Protein AF-A0A7S7NX71-F1 (afdb_monomer_lite)

Sequence (122 aa):
MTLFRWLGAGHVILAAFCFAVFRLSQQGAGIRAAELRPFRVLGAFLLILGIGLLLKQRWAGGVFCVYGFVFSVWLIGGSLMAVPFPWVLVNLLYGGVVFWASAAVVRALLRSLRARAGVGLH

Secondary structure (DSSP, 8-state):
--HHHHHHHHHHHHHHHHHHHHHHHHHSTT--HHHHHHHHHHHHHHHHHHHHHHTT-HHHHHHHHHHHHHHHHHHHHHHHHH--TTHHHHHHHHHHHHHHHHHHHHHHHHHHHHHHHGGG--

Foldseek 3Di:
DCLLLVQLVVLLVVLVVLVVVLVVVVVDPDDDNVNSVVSNVSSVVSNVLSVCSNVVPLVSLVVLLVVLLVQLCCLQVVLVVPNDPPVSVVSNVSSVVSNVSNVVSVVVSVVVVVVVVVVPPD

pLDDT: mean 85.59, std 9.17, range [47.22, 95.31]

Organism: Paludibaculum fermentans (NCBI:txid1473598)

Radius of gyration: 17.78 Å; chains: 1; bounding box: 43×35×58 Å

Structure (mmCIF, N/CA/C/O backbone):
data_AF-A0A7S7NX71-F1
#
_entry.id   AF-A0A7S7NX71-F1
#
loop_
_atom_site.group_PDB
_atom_site.id
_atom_site.type_symbol
_atom_site.label_atom_id
_atom_site.label_alt_id
_atom_site.label_comp_id
_atom_site.label_asym_id
_atom_site.label_entity_id
_atom_site.label_seq_id
_atom_site.pdbx_PDB_ins_code
_atom_site.Cartn_x
_atom_site.Cartn_y
_atom_site.Cartn_z
_atom_site.occupancy
_atom_site.B_iso_or_equiv
_atom_site.auth_seq_id
_atom_site.auth_comp_id
_atom_site.auth_asym_id
_atom_site.auth_atom_id
_atom_site.pdbx_PDB_model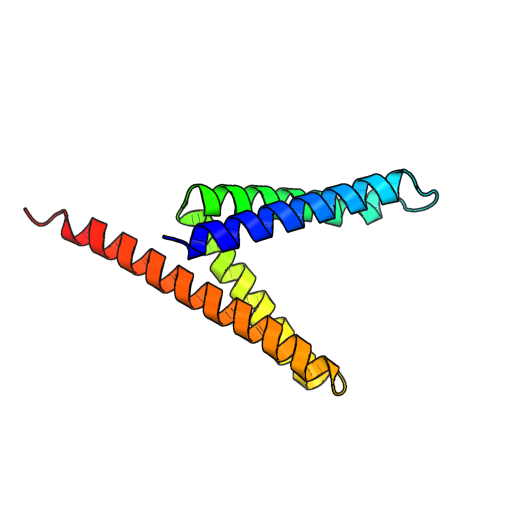_num
ATOM 1 N N . MET A 1 1 ? -0.912 5.669 18.305 1.00 57.09 1 MET A N 1
ATOM 2 C CA . MET A 1 1 ? -1.420 6.727 17.391 1.00 57.09 1 MET A CA 1
ATOM 3 C C . MET A 1 1 ? -0.574 6.908 16.123 1.00 57.09 1 MET A C 1
ATOM 5 O O . MET A 1 1 ? -1.025 7.584 15.207 1.00 57.09 1 MET A O 1
ATOM 9 N N . THR A 1 2 ? 0.611 6.299 16.034 1.00 80.81 2 THR A N 1
ATOM 10 C CA . THR A 1 2 ? 1.594 6.500 14.956 1.00 80.81 2 THR A CA 1
ATOM 11 C C . THR A 1 2 ? 1.312 5.691 13.681 1.00 80.81 2 THR A C 1
ATOM 13 O O . THR A 1 2 ? 1.519 6.209 12.592 1.00 80.81 2 THR A O 1
ATOM 16 N N . LEU A 1 3 ? 0.762 4.473 13.783 1.00 81.62 3 LEU A N 1
ATOM 17 C CA . LEU A 1 3 ? 0.608 3.552 12.641 1.00 81.62 3 LEU A CA 1
ATOM 18 C C . LEU A 1 3 ? -0.220 4.114 11.468 1.00 81.62 3 LEU A C 1
ATOM 20 O O . LEU A 1 3 ? 0.268 4.149 10.347 1.00 81.62 3 LEU A O 1
ATOM 24 N N . PHE A 1 4 ? -1.444 4.600 11.713 1.00 84.19 4 PHE A N 1
ATOM 25 C CA . PHE A 1 4 ? -2.294 5.181 10.657 1.00 84.19 4 PHE A CA 1
ATOM 26 C C . PHE A 1 4 ? -1.660 6.407 9.993 1.00 84.19 4 PHE A C 1
ATOM 28 O O . PHE A 1 4 ? -1.868 6.630 8.806 1.00 84.19 4 PHE A O 1
ATOM 35 N N . ARG A 1 5 ? -0.865 7.182 10.746 1.00 87.56 5 ARG A N 1
ATOM 36 C CA . ARG A 1 5 ? -0.159 8.351 10.211 1.00 87.56 5 ARG A CA 1
ATOM 37 C C . ARG A 1 5 ? 0.950 7.921 9.258 1.00 87.56 5 ARG A C 1
ATOM 39 O O . ARG A 1 5 ? 1.004 8.441 8.154 1.00 87.56 5 ARG A O 1
ATOM 46 N N . TRP A 1 6 ? 1.770 6.946 9.653 1.00 88.31 6 TRP A N 1
ATOM 47 C CA . TRP A 1 6 ? 2.834 6.406 8.801 1.00 88.31 6 TRP A CA 1
ATOM 48 C C . TRP A 1 6 ? 2.286 5.722 7.550 1.00 88.31 6 TRP A C 1
ATOM 50 O O . TRP A 1 6 ? 2.750 6.004 6.450 1.00 88.31 6 TRP A O 1
ATOM 60 N N . LEU A 1 7 ? 1.255 4.884 7.702 1.00 88.62 7 LEU A N 1
ATOM 61 C CA . LEU A 1 7 ? 0.606 4.226 6.568 1.00 88.62 7 LEU A CA 1
ATOM 62 C C . LEU A 1 7 ? -0.038 5.252 5.633 1.00 88.62 7 LEU A C 1
ATOM 64 O O . LEU A 1 7 ? 0.214 5.219 4.433 1.00 88.62 7 LEU A O 1
ATOM 68 N N . GLY A 1 8 ? -0.816 6.192 6.172 1.00 89.31 8 GLY A N 1
ATOM 69 C CA . GLY A 1 8 ? -1.460 7.238 5.382 1.00 89.31 8 GLY A CA 1
ATOM 70 C C . GLY A 1 8 ? -0.454 8.118 4.637 1.00 89.31 8 GLY A C 1
ATOM 71 O O . GLY A 1 8 ? -0.582 8.293 3.429 1.00 89.31 8 GLY A O 1
ATOM 72 N N . ALA A 1 9 ? 0.592 8.593 5.320 1.00 91.94 9 ALA A N 1
ATOM 73 C CA . ALA A 1 9 ? 1.661 9.379 4.703 1.00 91.94 9 ALA A CA 1
ATOM 74 C C . ALA A 1 9 ? 2.388 8.596 3.599 1.00 91.94 9 ALA A C 1
ATOM 76 O O . ALA A 1 9 ? 2.607 9.138 2.519 1.00 91.94 9 ALA A O 1
ATOM 77 N N . GLY A 1 10 ? 2.688 7.313 3.825 1.00 90.56 10 GLY A N 1
ATOM 78 C CA . GLY A 1 10 ? 3.302 6.452 2.811 1.00 90.56 10 GLY A CA 1
ATOM 79 C C . GLY A 1 10 ? 2.462 6.339 1.535 1.00 90.56 10 GLY A C 1
ATOM 80 O O . GLY A 1 10 ? 3.000 6.458 0.438 1.00 90.56 10 GLY A O 1
ATOM 81 N N . HIS A 1 11 ? 1.137 6.197 1.660 1.00 92.69 11 HIS A N 1
ATOM 82 C CA . HIS A 1 11 ? 0.239 6.139 0.497 1.00 92.69 11 HIS A CA 1
ATOM 83 C C . HIS A 1 11 ? 0.132 7.484 -0.225 1.00 92.69 11 HIS A C 1
ATOM 85 O O . HIS A 1 11 ? 0.069 7.503 -1.450 1.00 92.69 11 HIS A O 1
ATOM 91 N N . VAL A 1 12 ? 0.156 8.604 0.505 1.00 93.94 12 VAL A N 1
ATOM 92 C CA . VAL A 1 12 ? 0.173 9.946 -0.102 1.00 93.94 12 VAL A CA 1
ATOM 93 C C . VAL A 1 12 ? 1.472 10.180 -0.878 1.00 93.94 12 VAL A C 1
ATOM 95 O O . VAL A 1 12 ? 1.427 10.675 -2.003 1.00 93.94 12 VAL A O 1
ATOM 98 N N . ILE A 1 13 ? 2.620 9.782 -0.324 1.00 94.81 13 ILE A N 1
ATOM 99 C CA . ILE A 1 13 ? 3.919 9.879 -1.008 1.00 94.81 13 ILE A CA 1
ATOM 100 C C . ILE A 1 13 ? 3.924 9.004 -2.267 1.00 94.81 13 ILE A C 1
ATOM 102 O O . ILE A 1 13 ? 4.311 9.468 -3.339 1.00 94.81 13 ILE A O 1
ATOM 106 N N . LEU A 1 14 ? 3.440 7.763 -2.166 1.00 92.31 14 LEU A N 1
ATOM 107 C CA . LEU A 1 14 ? 3.357 6.859 -3.311 1.00 92.31 14 LEU A CA 1
ATOM 108 C C . LEU A 1 14 ? 2.403 7.392 -4.391 1.00 92.31 14 LEU A C 1
ATOM 110 O O . LEU A 1 14 ? 2.721 7.333 -5.576 1.00 92.31 14 LEU A O 1
ATOM 114 N N . ALA A 1 15 ? 1.271 7.978 -3.995 1.00 93.12 15 A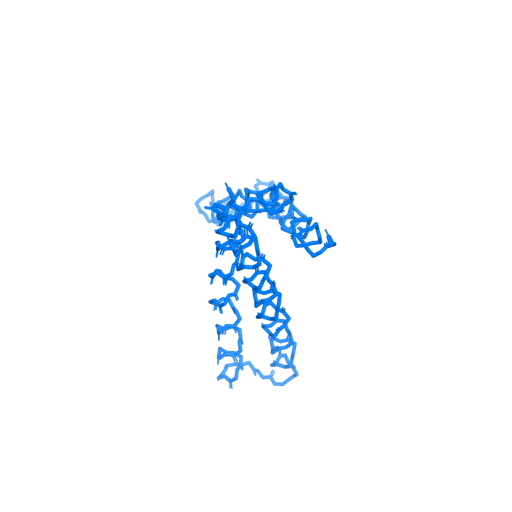LA A N 1
ATOM 115 C CA . ALA A 1 15 ? 0.358 8.641 -4.918 1.00 93.12 15 ALA A CA 1
ATOM 116 C C . ALA A 1 15 ? 1.033 9.806 -5.653 1.00 93.12 15 ALA A C 1
ATOM 118 O O . ALA A 1 15 ? 0.911 9.914 -6.875 1.00 93.12 15 ALA A O 1
ATOM 119 N N . ALA A 1 16 ? 1.777 10.650 -4.931 1.00 93.44 16 ALA A N 1
ATOM 120 C CA . ALA A 1 16 ? 2.533 11.751 -5.521 1.00 93.44 16 ALA A CA 1
ATOM 121 C C . ALA A 1 16 ? 3.567 11.240 -6.535 1.00 93.44 16 ALA A C 1
ATOM 123 O O . ALA A 1 16 ? 3.679 11.800 -7.625 1.00 93.44 16 ALA A O 1
ATOM 124 N N . PHE A 1 17 ? 4.249 10.135 -6.224 1.00 92.88 17 PHE A N 1
ATOM 125 C CA . PHE A 1 17 ? 5.157 9.475 -7.159 1.00 92.88 17 PHE A CA 1
ATOM 126 C C . PHE A 1 17 ? 4.428 8.980 -8.419 1.00 92.88 17 PHE A C 1
ATOM 128 O O . PHE A 1 17 ? 4.873 9.271 -9.527 1.00 92.88 17 PHE A O 1
ATOM 135 N N . CYS A 1 18 ? 3.272 8.319 -8.288 1.00 91.62 18 CYS A N 1
ATOM 136 C CA . CYS A 1 18 ? 2.470 7.897 -9.443 1.00 91.62 18 CYS A CA 1
ATOM 137 C C . CYS A 1 18 ? 2.054 9.081 -10.332 1.00 91.62 18 CYS A C 1
ATOM 139 O O . CYS A 1 18 ? 2.121 8.979 -11.558 1.00 91.62 18 CYS A O 1
ATOM 141 N N . PHE A 1 19 ? 1.654 10.210 -9.738 1.00 91.31 19 PHE A N 1
ATOM 142 C CA . PHE A 1 19 ? 1.317 11.420 -10.493 1.00 91.31 19 PHE A CA 1
ATOM 143 C C . PHE A 1 19 ? 2.538 12.068 -11.152 1.00 91.31 19 PHE A C 1
ATOM 145 O O . PHE A 1 19 ? 2.426 12.555 -12.278 1.00 91.31 19 PHE A O 1
ATOM 152 N N . ALA A 1 20 ? 3.695 12.051 -10.488 1.00 90.00 20 ALA A N 1
ATOM 153 C CA . ALA A 1 20 ? 4.946 12.536 -11.057 1.00 90.00 20 ALA A CA 1
ATOM 154 C C . ALA A 1 20 ? 5.357 11.694 -12.272 1.00 90.00 20 ALA A C 1
ATOM 156 O O . ALA A 1 20 ? 5.595 12.256 -13.338 1.00 90.00 20 ALA A O 1
ATOM 157 N N . VAL A 1 21 ? 5.342 10.361 -12.149 1.00 88.12 21 VAL A N 1
ATOM 158 C CA . VAL A 1 21 ? 5.606 9.434 -13.263 1.00 88.12 21 VAL A CA 1
ATOM 159 C C . VAL A 1 21 ? 4.622 9.675 -14.401 1.00 88.12 21 VAL A C 1
ATOM 161 O O . VAL A 1 21 ? 5.048 9.896 -15.527 1.00 88.12 21 VAL A O 1
ATOM 164 N N . PHE A 1 22 ? 3.318 9.739 -14.111 1.00 87.94 22 PHE A N 1
ATOM 165 C CA . PHE A 1 22 ? 2.298 10.043 -15.115 1.00 87.94 22 PHE A CA 1
ATOM 166 C C . PHE A 1 22 ? 2.608 11.340 -15.878 1.00 87.94 22 PHE A C 1
ATOM 168 O O . PHE A 1 22 ? 2.518 11.370 -17.105 1.00 87.94 22 PHE A O 1
ATOM 175 N N . ARG A 1 23 ? 2.992 12.407 -15.168 1.00 87.44 23 ARG A N 1
ATOM 176 C CA . ARG A 1 23 ? 3.271 13.712 -15.775 1.00 87.44 23 ARG A CA 1
ATOM 177 C C . ARG A 1 23 ? 4.560 13.717 -16.594 1.00 87.44 23 ARG A C 1
ATOM 179 O O . ARG A 1 23 ? 4.550 14.250 -17.699 1.00 87.44 23 ARG A O 1
ATOM 186 N N . LEU A 1 24 ? 5.626 13.098 -16.095 1.00 87.88 24 LEU A N 1
ATOM 187 C CA . LEU A 1 24 ? 6.888 12.950 -16.826 1.00 87.88 24 LEU A CA 1
ATOM 188 C C . LEU A 1 24 ? 6.701 12.098 -18.089 1.00 87.88 24 LEU A C 1
ATOM 190 O O . LEU A 1 24 ? 7.188 12.463 -19.156 1.00 87.88 24 LEU A O 1
ATOM 194 N N . SER A 1 25 ? 5.920 11.019 -18.009 1.00 85.62 25 SER A N 1
ATOM 195 C CA . SER A 1 25 ? 5.602 10.169 -19.160 1.00 85.62 25 SER A CA 1
ATOM 196 C C . SER A 1 25 ? 4.716 10.850 -20.204 1.00 85.62 25 SER A C 1
ATOM 198 O O . SER A 1 25 ? 4.734 10.437 -21.355 1.00 85.62 25 SER A O 1
ATOM 200 N N . GLN A 1 26 ? 3.955 11.890 -19.845 1.00 81.50 26 GLN A N 1
ATOM 201 C CA . GLN A 1 26 ? 3.264 12.722 -20.839 1.00 81.50 26 GLN A CA 1
ATOM 202 C C . GLN A 1 26 ? 4.199 13.711 -21.547 1.00 81.50 26 GLN A C 1
ATOM 204 O O . GLN A 1 26 ? 3.889 14.145 -22.653 1.00 81.50 26 GLN A O 1
ATOM 209 N N . GLN A 1 27 ? 5.314 14.085 -20.913 1.00 81.88 27 GLN A N 1
ATOM 210 C CA . GLN A 1 27 ? 6.303 15.010 -21.473 1.00 81.88 27 GLN A CA 1
ATOM 211 C C . GLN A 1 27 ? 7.332 14.291 -22.360 1.00 81.88 27 GLN A C 1
ATOM 213 O O . GLN A 1 27 ? 7.810 14.873 -23.331 1.00 81.88 27 GLN A O 1
ATOM 218 N N . GLY A 1 28 ? 7.655 13.029 -22.056 1.00 73.62 28 GLY A N 1
ATOM 219 C CA . GLY A 1 28 ? 8.487 12.165 -22.897 1.00 73.62 28 GLY A CA 1
ATOM 220 C C . GLY A 1 28 ? 7.672 11.537 -24.030 1.00 73.62 28 GLY A C 1
ATOM 221 O O . GLY A 1 28 ? 6.758 10.756 -23.787 1.00 73.62 28 GLY A O 1
ATOM 222 N N . ALA A 1 29 ? 7.981 11.895 -25.272 1.00 57.25 29 ALA A N 1
ATOM 223 C CA . ALA A 1 29 ? 7.252 11.482 -26.468 1.00 57.25 29 ALA A CA 1
ATOM 224 C C . ALA A 1 29 ? 7.061 9.951 -26.606 1.00 57.25 29 ALA A C 1
ATOM 226 O O . ALA A 1 29 ? 7.990 9.178 -26.388 1.00 57.25 29 ALA A O 1
ATOM 227 N N . GLY A 1 30 ? 5.868 9.530 -27.053 1.00 63.34 30 GLY A N 1
ATOM 228 C CA . GLY A 1 30 ? 5.602 8.199 -27.624 1.00 63.34 30 GLY A CA 1
ATOM 229 C C . GLY A 1 30 ? 4.574 7.328 -26.893 1.00 63.34 30 GLY A C 1
ATOM 230 O O . GLY A 1 30 ? 3.949 6.480 -27.527 1.00 63.34 30 GLY A O 1
ATOM 231 N N . ILE A 1 31 ? 4.342 7.544 -25.595 1.00 71.38 31 ILE A N 1
ATOM 232 C CA . ILE A 1 31 ? 3.428 6.692 -24.818 1.00 71.38 31 ILE A CA 1
ATOM 233 C C . ILE A 1 31 ? 1.985 7.166 -25.003 1.00 71.38 31 ILE A C 1
ATOM 235 O O . ILE A 1 31 ? 1.640 8.322 -24.735 1.00 71.38 31 ILE A O 1
ATOM 239 N N . ARG A 1 32 ? 1.108 6.268 -25.464 1.00 75.50 32 ARG A N 1
ATOM 240 C CA . ARG A 1 32 ? -0.305 6.598 -25.686 1.00 75.50 32 ARG A CA 1
ATOM 241 C C . ARG A 1 32 ? -0.962 6.947 -24.355 1.00 75.50 32 ARG A C 1
ATOM 243 O O . ARG A 1 32 ? -0.814 6.236 -23.366 1.00 75.50 32 ARG A O 1
ATOM 250 N N . ALA A 1 33 ? -1.801 7.984 -24.342 1.00 72.00 33 ALA A N 1
ATOM 251 C CA . ALA A 1 33 ? -2.532 8.397 -23.141 1.00 72.00 33 ALA A CA 1
ATOM 252 C C . ALA A 1 33 ? -3.338 7.251 -22.489 1.00 72.00 33 ALA A C 1
ATOM 254 O O . ALA A 1 33 ? -3.565 7.275 -21.281 1.00 72.00 33 ALA A O 1
ATOM 255 N N . ALA A 1 34 ? -3.755 6.248 -23.272 1.00 75.44 34 ALA A N 1
ATOM 256 C CA . ALA A 1 34 ? -4.423 5.041 -22.789 1.00 75.44 34 ALA A CA 1
ATOM 257 C C . ALA A 1 34 ? -3.533 4.174 -21.879 1.00 75.44 34 ALA A C 1
ATOM 259 O O . ALA A 1 34 ? -4.021 3.673 -20.870 1.00 75.44 34 ALA A O 1
ATOM 260 N N . GLU A 1 35 ? -2.240 4.060 -22.181 1.00 78.88 35 GLU A N 1
ATOM 261 C CA . GLU A 1 35 ? -1.264 3.260 -21.422 1.00 78.88 35 GLU A CA 1
ATOM 262 C C . GLU A 1 35 ? -0.897 3.920 -20.085 1.00 78.88 35 GLU A C 1
ATOM 264 O O . GLU A 1 35 ? -0.510 3.247 -19.135 1.00 78.88 35 GLU A O 1
ATOM 269 N N . LEU A 1 36 ? -1.100 5.236 -19.974 1.00 81.12 36 LEU A N 1
ATOM 270 C CA . LEU A 1 36 ? -0.838 6.016 -18.761 1.00 81.12 36 LEU A CA 1
ATOM 271 C C . LEU A 1 36 ? -2.055 6.136 -17.829 1.00 81.12 36 LEU A C 1
ATOM 273 O O . LEU A 1 36 ? -1.912 6.533 -16.669 1.00 81.12 36 LEU A O 1
ATOM 277 N N . ARG A 1 37 ? -3.262 5.777 -18.295 1.00 83.94 37 ARG A N 1
ATOM 278 C CA . ARG A 1 37 ? -4.487 5.792 -17.468 1.00 83.94 37 ARG A CA 1
ATOM 279 C C . ARG A 1 37 ? -4.346 5.011 -16.154 1.00 83.94 37 ARG A C 1
ATOM 281 O O . ARG A 1 37 ? -4.798 5.552 -15.141 1.00 83.94 37 ARG A O 1
ATOM 288 N N . PRO A 1 38 ? -3.721 3.816 -16.117 1.00 86.88 38 PRO A N 1
ATOM 289 C CA . PRO A 1 38 ? -3.558 3.059 -14.881 1.00 86.88 38 PRO A CA 1
ATOM 290 C C . PRO A 1 38 ? -2.808 3.840 -13.800 1.00 86.88 38 PRO A C 1
ATOM 292 O O . PRO A 1 38 ? -3.255 3.851 -12.660 1.00 86.88 38 PRO A O 1
ATOM 295 N N . PHE A 1 39 ? -1.743 4.573 -14.147 1.00 86.06 39 PHE A N 1
ATOM 296 C CA . PHE A 1 39 ? -0.967 5.358 -13.176 1.00 86.06 39 PHE A CA 1
ATOM 297 C C . PHE A 1 39 ? -1.775 6.499 -12.561 1.00 86.06 39 PHE A C 1
ATOM 299 O O . PHE A 1 39 ? -1.681 6.744 -11.359 1.00 86.06 39 PHE A O 1
ATOM 306 N N . ARG A 1 40 ? -2.616 7.169 -13.359 1.00 86.94 40 ARG A N 1
ATOM 307 C CA . ARG A 1 40 ? -3.499 8.234 -12.862 1.00 86.94 40 ARG A CA 1
ATOM 308 C C . ARG A 1 40 ? -4.574 7.686 -11.925 1.00 86.94 40 ARG A C 1
ATOM 310 O O . ARG A 1 40 ? -4.833 8.280 -10.882 1.00 86.94 40 ARG A O 1
ATOM 317 N N . VAL A 1 41 ? -5.201 6.570 -12.298 1.00 91.50 41 VAL A N 1
ATOM 318 C CA . VAL A 1 41 ? -6.251 5.928 -11.490 1.00 91.50 41 VAL A CA 1
ATOM 319 C C . VAL A 1 41 ? -5.663 5.362 -10.199 1.00 91.50 41 VAL A C 1
ATOM 321 O O . VAL A 1 41 ? -6.204 5.609 -9.124 1.00 91.50 41 VAL A O 1
ATOM 324 N N . LEU A 1 42 ? -4.523 4.675 -10.291 1.00 90.19 42 LEU A N 1
ATOM 325 C CA . LEU A 1 42 ? -3.798 4.148 -9.141 1.00 90.19 42 LEU A CA 1
ATOM 326 C C . LEU A 1 42 ? -3.356 5.275 -8.202 1.00 90.19 42 LEU A C 1
ATOM 328 O O . LEU A 1 42 ? -3.605 5.195 -7.003 1.00 90.19 42 LEU A O 1
ATOM 332 N N . GLY A 1 43 ? -2.777 6.355 -8.737 1.00 90.62 43 GLY A N 1
ATOM 333 C CA . GLY A 1 43 ? -2.389 7.529 -7.953 1.00 90.62 43 GLY A CA 1
ATOM 334 C C . GLY A 1 43 ? -3.575 8.167 -7.227 1.00 90.62 43 GLY A C 1
ATOM 335 O O . GLY A 1 43 ? -3.492 8.434 -6.030 1.00 90.62 43 GLY A O 1
ATOM 336 N N . ALA A 1 44 ? -4.712 8.343 -7.908 1.00 92.50 44 ALA A N 1
ATOM 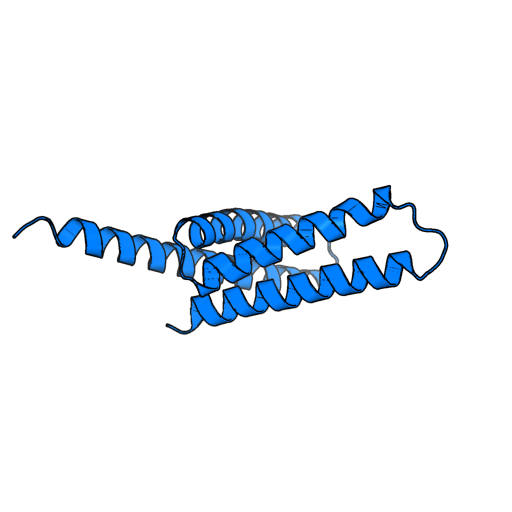337 C CA . ALA A 1 44 ? -5.927 8.877 -7.292 1.00 92.50 44 ALA A CA 1
ATOM 338 C C . ALA A 1 44 ? -6.469 7.960 -6.181 1.00 92.50 44 ALA A C 1
ATOM 340 O O . ALA A 1 44 ? -6.806 8.440 -5.097 1.00 92.50 44 ALA A O 1
ATOM 341 N N . PHE A 1 45 ? -6.504 6.647 -6.418 1.00 93.06 45 PHE A N 1
ATOM 342 C CA . PHE A 1 45 ? -6.922 5.665 -5.418 1.00 93.06 45 PHE A CA 1
ATOM 343 C C . PHE A 1 45 ? -6.020 5.693 -4.178 1.00 93.06 45 PHE A C 1
ATOM 345 O O . PHE A 1 45 ? -6.518 5.788 -3.056 1.00 93.06 45 PHE A O 1
ATOM 352 N N . LEU A 1 46 ? -4.698 5.673 -4.373 1.00 92.94 46 LEU A N 1
ATOM 353 C CA . LEU A 1 46 ? -3.716 5.730 -3.289 1.00 92.94 46 LEU A CA 1
ATOM 354 C C . LEU A 1 46 ? -3.820 7.033 -2.494 1.00 92.94 46 LEU A C 1
ATOM 356 O O . LEU A 1 46 ? -3.711 7.006 -1.269 1.00 92.94 46 LEU A O 1
ATOM 360 N N . LEU A 1 47 ? -4.087 8.158 -3.162 1.00 94.75 47 LEU A N 1
ATOM 361 C CA . LEU A 1 47 ? -4.279 9.446 -2.501 1.00 94.75 47 LEU A CA 1
ATOM 362 C C . LEU A 1 47 ? -5.530 9.434 -1.615 1.00 94.75 47 LEU A C 1
ATOM 364 O O . LEU A 1 47 ? -5.457 9.800 -0.443 1.00 94.75 47 LEU A O 1
ATOM 368 N N . ILE A 1 48 ? -6.663 8.973 -2.154 1.00 95.31 48 ILE A N 1
ATOM 369 C CA . ILE A 1 48 ? -7.935 8.870 -1.424 1.00 95.31 48 ILE A CA 1
ATOM 370 C C . ILE A 1 48 ? -7.790 7.929 -0.223 1.00 95.31 48 ILE A C 1
ATOM 372 O O . ILE A 1 48 ? -8.202 8.269 0.889 1.00 95.31 48 ILE A O 1
ATOM 376 N N . LEU A 1 49 ? -7.160 6.771 -0.426 1.00 93.19 49 LEU A N 1
ATOM 377 C CA . LEU A 1 49 ? -6.892 5.806 0.634 1.00 93.19 49 LEU A CA 1
ATOM 378 C C . LEU A 1 49 ? -5.960 6.395 1.702 1.00 93.19 49 LEU A C 1
ATOM 380 O O . LEU A 1 49 ? -6.252 6.301 2.894 1.00 93.19 49 LEU A O 1
ATOM 384 N N . GLY A 1 50 ? -4.873 7.049 1.286 1.00 91.88 50 GLY A N 1
ATOM 385 C CA . GLY A 1 50 ? -3.898 7.679 2.173 1.00 91.88 50 GLY A CA 1
ATOM 386 C C . GLY A 1 50 ? -4.510 8.781 3.033 1.00 91.88 50 GLY A C 1
ATOM 387 O O . GLY A 1 50 ? -4.353 8.764 4.255 1.00 91.88 50 GLY A O 1
ATOM 388 N N . ILE A 1 51 ? -5.285 9.685 2.429 1.00 94.00 51 ILE A N 1
ATOM 389 C CA . ILE A 1 51 ? -6.026 10.728 3.153 1.00 94.00 51 ILE A CA 1
ATOM 390 C C . ILE A 1 51 ? -7.051 10.092 4.098 1.00 94.00 51 ILE A C 1
ATOM 392 O O . ILE A 1 51 ? -7.125 10.472 5.267 1.00 94.00 51 ILE A O 1
ATOM 396 N N . GLY A 1 52 ? -7.795 9.081 3.643 1.00 91.56 52 GLY A N 1
ATOM 397 C CA . GLY A 1 52 ? -8.739 8.345 4.483 1.00 91.56 52 GLY A CA 1
ATOM 398 C C . GLY A 1 52 ? -8.073 7.730 5.720 1.00 91.56 52 GLY A C 1
ATOM 399 O O . GLY A 1 52 ? -8.606 7.840 6.827 1.00 91.56 52 GLY A O 1
ATOM 400 N N . LEU A 1 53 ? -6.880 7.149 5.565 1.00 90.62 53 LEU A N 1
ATOM 401 C CA . LEU A 1 53 ? -6.080 6.609 6.669 1.00 90.62 53 LEU A CA 1
ATOM 402 C C . LEU A 1 53 ? -5.564 7.710 7.611 1.00 90.62 53 LEU A C 1
ATOM 404 O O . LEU A 1 53 ? -5.633 7.534 8.831 1.00 90.62 53 LEU A O 1
ATOM 408 N N . LEU A 1 54 ? -5.114 8.855 7.083 1.00 92.19 54 LEU A N 1
ATOM 409 C CA . LEU A 1 54 ? -4.699 10.015 7.889 1.00 92.19 54 LEU A CA 1
ATOM 410 C C . LEU A 1 54 ? -5.856 10.568 8.732 1.00 92.19 54 LEU A C 1
ATOM 412 O O . LEU A 1 54 ? -5.674 10.868 9.915 1.00 92.19 54 LEU A O 1
ATOM 416 N N . LEU A 1 55 ? -7.055 10.620 8.150 1.00 92.00 55 LEU A N 1
ATOM 417 C CA . LEU A 1 55 ? -8.299 11.008 8.817 1.00 92.00 55 LEU A CA 1
ATOM 418 C C . LEU A 1 55 ? -8.889 9.893 9.699 1.00 92.00 55 LEU A C 1
ATOM 420 O O . LEU A 1 55 ? -9.934 10.088 10.317 1.00 92.00 55 LEU A O 1
ATOM 424 N N . LYS A 1 56 ? -8.225 8.731 9.791 1.00 87.31 56 LYS A N 1
ATOM 425 C CA . LYS A 1 56 ? -8.641 7.559 10.584 1.00 87.31 56 LYS A CA 1
ATOM 426 C C . LYS A 1 56 ? -10.033 7.036 10.213 1.00 87.31 56 LYS A C 1
ATOM 428 O O . LYS A 1 56 ? -10.762 6.517 11.063 1.00 87.31 56 LYS A O 1
ATOM 433 N N . GLN A 1 57 ? -10.403 7.153 8.944 1.00 89.69 57 GLN A N 1
ATOM 434 C CA . GLN A 1 57 ? -11.668 6.640 8.444 1.00 89.69 57 GLN A CA 1
ATOM 435 C C . GLN A 1 57 ? -11.658 5.108 8.441 1.00 89.69 57 GLN A C 1
ATOM 437 O O . GLN A 1 57 ? -10.731 4.465 7.944 1.00 89.69 57 GLN A O 1
ATOM 442 N N . ARG A 1 58 ? -12.709 4.501 9.002 1.00 85.25 58 ARG A N 1
ATOM 443 C CA . ARG A 1 58 ? -12.797 3.038 9.172 1.00 85.25 58 ARG A CA 1
ATOM 444 C C . ARG A 1 58 ? -12.838 2.292 7.845 1.00 85.25 58 ARG A C 1
ATOM 446 O O . ARG A 1 58 ? -12.202 1.250 7.722 1.00 85.25 58 ARG A O 1
ATOM 453 N N . TRP A 1 59 ? -13.553 2.846 6.865 1.00 90.00 59 TRP A N 1
ATOM 454 C CA . TRP A 1 59 ? -13.639 2.274 5.523 1.00 90.00 59 TRP A CA 1
ATOM 455 C C . TRP A 1 59 ? -12.254 2.213 4.865 1.00 90.00 59 TRP A C 1
ATOM 457 O O . TRP A 1 59 ? -11.910 1.192 4.284 1.00 90.00 59 TRP A O 1
ATOM 467 N N . ALA A 1 60 ? -11.418 3.242 5.050 1.00 88.75 60 ALA A N 1
ATOM 468 C CA . ALA A 1 60 ? -10.062 3.283 4.505 1.00 88.75 60 ALA A CA 1
ATOM 469 C C . ALA A 1 60 ? -9.170 2.209 5.142 1.00 88.75 60 ALA A C 1
ATOM 471 O O . ALA A 1 60 ? -8.412 1.538 4.448 1.00 88.75 60 ALA A O 1
ATOM 472 N N . GLY A 1 61 ? -9.316 1.979 6.451 1.00 87.44 61 GLY A N 1
ATOM 473 C CA . GLY A 1 61 ? -8.661 0.857 7.125 1.00 87.44 61 GLY A CA 1
ATOM 474 C C . GLY A 1 61 ? -9.100 -0.500 6.567 1.00 87.44 61 GLY A C 1
ATOM 475 O O . GLY A 1 61 ? -8.255 -1.352 6.317 1.00 87.44 61 GLY A O 1
ATOM 476 N N . GLY A 1 62 ? -10.401 -0.690 6.327 1.00 87.25 62 GLY A N 1
ATOM 477 C CA . GLY A 1 62 ? -10.934 -1.917 5.726 1.00 87.25 62 GLY A CA 1
ATOM 478 C C . GLY A 1 62 ? -10.393 -2.168 4.317 1.00 87.25 62 GLY A C 1
ATOM 479 O O . GLY A 1 62 ? -9.884 -3.252 4.042 1.00 87.25 62 GLY A O 1
ATOM 480 N N . VAL A 1 63 ? -10.427 -1.147 3.454 1.00 91.81 63 VAL A N 1
ATOM 481 C CA . VAL A 1 63 ? -9.887 -1.215 2.086 1.00 91.81 63 VAL A CA 1
ATOM 482 C C . VAL A 1 63 ? -8.388 -1.514 2.102 1.00 91.81 63 VAL A C 1
ATOM 484 O O . VAL A 1 63 ? -7.941 -2.395 1.369 1.00 91.81 63 VAL A O 1
ATOM 487 N N . PHE A 1 64 ? -7.620 -0.847 2.971 1.00 90.88 64 PHE A N 1
ATOM 488 C CA . PHE A 1 64 ? -6.191 -1.116 3.137 1.00 90.88 64 PHE A CA 1
ATOM 489 C C . PHE A 1 64 ? -5.928 -2.569 3.544 1.00 90.88 64 PHE A C 1
ATOM 491 O O . PHE A 1 64 ? -5.040 -3.196 2.980 1.00 90.88 64 PHE A O 1
ATOM 498 N N . CYS A 1 65 ? -6.708 -3.127 4.474 1.00 89.56 65 CYS A N 1
ATOM 499 C CA . CYS A 1 65 ? -6.545 -4.518 4.897 1.00 89.56 65 CYS A CA 1
ATOM 500 C C . CYS A 1 65 ? -6.826 -5.514 3.769 1.00 89.56 65 CYS A C 1
ATOM 502 O O . CYS A 1 65 ? -6.069 -6.467 3.612 1.00 89.56 65 CYS A O 1
ATOM 504 N N . VAL A 1 66 ? -7.896 -5.311 2.992 1.00 91.25 66 VAL A N 1
ATOM 505 C CA . VAL A 1 66 ? -8.240 -6.204 1.872 1.00 91.25 66 VAL A CA 1
ATOM 506 C C . VAL A 1 66 ? -7.159 -6.141 0.799 1.00 91.25 66 VAL A C 1
ATOM 508 O O . VAL A 1 66 ? -6.610 -7.171 0.414 1.00 91.25 66 VAL A O 1
ATOM 511 N N . TYR A 1 67 ? -6.807 -4.930 0.363 1.00 89.00 67 TYR A N 1
ATOM 512 C CA . TYR A 1 67 ? -5.770 -4.728 -0.644 1.00 89.00 67 TYR A CA 1
ATOM 513 C C . TYR A 1 67 ? -4.408 -5.251 -0.171 1.00 89.00 67 TYR A C 1
ATOM 515 O O . TYR A 1 67 ? -3.749 -5.995 -0.892 1.00 89.00 67 TYR A O 1
ATOM 523 N N . GLY A 1 68 ? -4.013 -4.919 1.059 1.00 87.56 68 GLY A N 1
ATOM 524 C CA . GLY A 1 68 ? -2.756 -5.354 1.658 1.00 87.56 68 GLY A CA 1
ATOM 525 C C . GLY A 1 68 ? -2.669 -6.871 1.789 1.00 87.56 68 GLY A C 1
ATOM 526 O O . GLY A 1 68 ? -1.639 -7.445 1.459 1.00 87.56 68 GLY A O 1
ATOM 527 N N . PHE A 1 69 ? -3.754 -7.540 2.184 1.00 89.31 69 PHE A N 1
ATOM 528 C CA . PHE A 1 69 ? -3.791 -8.999 2.263 1.00 89.31 69 PHE A CA 1
ATOM 529 C C . PHE A 1 69 ? -3.625 -9.654 0.888 1.00 89.31 69 PHE A C 1
ATOM 531 O O . PHE A 1 69 ? -2.772 -10.526 0.732 1.00 89.31 69 PHE A O 1
ATOM 538 N N . VAL A 1 70 ? -4.390 -9.209 -0.116 1.00 90.94 70 VAL A N 1
ATOM 539 C CA . VAL A 1 70 ? -4.285 -9.730 -1.491 1.00 90.94 70 VAL A CA 1
ATOM 540 C C . VAL A 1 70 ? -2.875 -9.514 -2.040 1.00 90.94 70 VAL A C 1
ATOM 542 O O . VAL A 1 70 ? -2.273 -10.444 -2.574 1.00 90.94 70 VAL A O 1
ATOM 545 N N . PHE A 1 71 ? -2.321 -8.316 -1.848 1.00 87.31 71 PHE A N 1
ATOM 546 C CA . PHE A 1 71 ? -0.965 -7.975 -2.267 1.00 87.31 71 PHE A CA 1
ATOM 547 C C . PHE A 1 71 ? 0.090 -8.851 -1.583 1.00 87.31 71 PHE A C 1
ATOM 549 O O . PHE A 1 71 ? 0.974 -9.375 -2.255 1.00 87.31 71 PHE A O 1
ATOM 556 N N . SER A 1 72 ? -0.021 -9.069 -0.270 1.00 88.88 72 SER A N 1
ATOM 557 C CA . SER A 1 72 ? 0.885 -9.935 0.488 1.00 88.88 72 SER A CA 1
ATOM 558 C C . SER A 1 72 ? 0.818 -11.391 0.045 1.00 88.88 72 SER A C 1
ATOM 560 O O . SER A 1 72 ? 1.864 -12.007 -0.140 1.00 88.88 72 SER A O 1
ATOM 562 N N . VAL A 1 73 ? -0.385 -11.945 -0.139 1.00 89.69 73 VAL A N 1
ATOM 563 C CA . VAL A 1 73 ? -0.564 -13.328 -0.610 1.00 89.69 73 VAL A CA 1
ATOM 564 C C . VAL A 1 73 ? 0.020 -13.488 -2.006 1.00 89.69 73 VAL A C 1
ATOM 566 O O . VAL A 1 73 ? 0.734 -14.456 -2.259 1.00 89.69 73 VAL A O 1
ATOM 569 N N . TRP A 1 74 ? -0.228 -12.523 -2.892 1.00 89.38 74 TRP A N 1
ATOM 570 C CA . TRP A 1 74 ? 0.326 -12.538 -4.238 1.00 89.38 74 TRP A CA 1
ATOM 571 C C . TRP A 1 74 ? 1.855 -12.430 -4.233 1.00 89.38 74 TRP A C 1
ATOM 573 O O . TRP A 1 74 ? 2.517 -13.220 -4.899 1.00 89.38 74 TRP A O 1
ATOM 583 N N . LEU A 1 75 ? 2.434 -11.523 -3.439 1.00 86.50 75 LEU A N 1
ATOM 584 C CA . LEU A 1 75 ? 3.887 -11.391 -3.316 1.00 86.50 75 LEU A CA 1
ATOM 585 C C . LEU A 1 75 ? 4.526 -12.649 -2.742 1.00 86.50 75 LEU A C 1
ATOM 587 O O . LEU A 1 75 ? 5.517 -13.116 -3.287 1.00 86.50 75 LEU A O 1
ATOM 591 N N . ILE A 1 76 ? 3.977 -13.206 -1.665 1.00 88.50 76 ILE A N 1
ATOM 592 C CA . ILE A 1 76 ? 4.543 -14.390 -1.013 1.00 88.50 76 ILE A CA 1
ATOM 593 C C . ILE A 1 76 ? 4.380 -15.611 -1.920 1.00 88.50 76 ILE A C 1
ATOM 595 O O . ILE A 1 76 ? 5.369 -16.246 -2.279 1.00 88.50 76 ILE A O 1
ATOM 599 N N . GLY A 1 77 ? 3.149 -15.910 -2.341 1.00 84.94 77 GLY A N 1
ATOM 600 C CA . GLY A 1 77 ? 2.842 -17.077 -3.166 1.00 84.94 77 GLY A CA 1
ATOM 601 C C . GLY A 1 77 ? 3.476 -17.004 -4.554 1.00 84.94 77 GLY A C 1
ATOM 602 O O . GLY A 1 77 ? 4.097 -17.966 -4.998 1.00 84.94 77 GLY A O 1
ATOM 603 N N . GLY A 1 78 ? 3.388 -15.850 -5.217 1.00 84.25 78 GLY A N 1
ATOM 604 C CA . GLY A 1 78 ? 3.995 -15.626 -6.529 1.00 84.25 78 GLY A CA 1
ATOM 605 C C . GLY A 1 78 ? 5.520 -15.673 -6.484 1.00 84.25 78 GLY A C 1
ATOM 606 O O . GLY A 1 78 ? 6.143 -16.239 -7.382 1.00 84.25 78 GLY A O 1
ATOM 607 N N . SER A 1 79 ? 6.138 -15.157 -5.417 1.00 84.88 79 SER A N 1
ATOM 608 C CA . SER A 1 79 ? 7.602 -15.172 -5.319 1.00 84.88 79 SER A CA 1
ATOM 609 C C . SER A 1 79 ? 8.169 -16.555 -5.074 1.00 84.88 79 SER A C 1
ATOM 611 O O . SER A 1 79 ? 9.194 -16.882 -5.661 1.00 84.88 79 SER A O 1
ATOM 613 N N . LEU A 1 80 ? 7.497 -17.384 -4.274 1.00 85.88 80 LEU A N 1
ATOM 614 C CA . LEU A 1 80 ? 7.931 -18.763 -4.036 1.00 85.88 80 LEU A CA 1
ATOM 615 C C . LEU A 1 80 ? 7.921 -19.620 -5.311 1.00 85.88 80 LEU A C 1
ATOM 617 O O . LEU A 1 80 ? 8.693 -20.569 -5.402 1.00 85.88 80 LEU A O 1
ATOM 621 N N . MET A 1 81 ? 7.069 -19.287 -6.284 1.00 86.50 81 MET A N 1
ATOM 622 C CA . MET A 1 81 ? 6.905 -20.067 -7.515 1.00 86.50 81 MET A CA 1
ATOM 623 C C . MET A 1 81 ? 7.757 -19.559 -8.682 1.00 86.50 81 MET A C 1
ATOM 625 O O . MET A 1 81 ? 8.131 -20.348 -9.544 1.00 86.50 81 MET A O 1
ATOM 629 N N . ALA A 1 82 ? 8.035 -18.253 -8.746 1.00 87.44 82 ALA A N 1
ATOM 630 C CA . ALA A 1 82 ? 8.559 -17.629 -9.963 1.00 87.44 82 ALA A CA 1
ATOM 631 C C . ALA A 1 82 ? 9.794 -16.742 -9.760 1.00 87.44 82 ALA A C 1
ATOM 633 O O . ALA A 1 82 ? 10.407 -16.334 -10.748 1.00 87.44 82 ALA A O 1
ATOM 634 N N . VAL A 1 83 ? 10.165 -16.403 -8.520 1.00 87.50 83 VAL A N 1
ATOM 635 C CA . VAL A 1 83 ? 11.225 -15.418 -8.270 1.00 87.50 83 VAL A CA 1
ATOM 636 C C . VAL A 1 83 ? 12.505 -16.121 -7.814 1.00 87.50 83 VAL A C 1
ATOM 638 O O . VAL A 1 83 ? 12.498 -16.801 -6.788 1.00 87.50 83 VAL A O 1
ATOM 641 N N . PRO A 1 84 ? 13.628 -15.957 -8.536 1.00 88.81 84 PRO A N 1
ATOM 642 C CA . PRO A 1 84 ? 14.890 -16.572 -8.153 1.00 88.81 84 PRO A CA 1
ATOM 643 C C . PRO A 1 84 ? 15.502 -15.898 -6.919 1.00 88.81 84 PRO A C 1
ATOM 645 O O . PRO A 1 84 ? 15.223 -14.743 -6.578 1.00 88.81 84 PRO A O 1
ATOM 648 N N . PHE A 1 85 ? 16.397 -16.624 -6.256 1.00 88.69 85 PHE A N 1
ATOM 649 C CA . PHE A 1 85 ? 17.223 -16.076 -5.186 1.00 88.69 85 PHE A CA 1
ATOM 650 C C . PHE A 1 85 ? 18.173 -14.988 -5.734 1.00 88.69 85 PHE A C 1
ATOM 652 O O . PHE A 1 85 ? 18.714 -15.170 -6.825 1.00 88.69 85 PHE A O 1
ATOM 659 N N . PRO A 1 86 ? 18.410 -13.868 -5.018 1.00 88.56 86 PRO A N 1
ATOM 660 C CA . PRO A 1 86 ? 17.934 -13.527 -3.669 1.00 88.56 86 PRO A CA 1
ATOM 661 C C . PRO A 1 86 ? 16.613 -12.744 -3.637 1.00 88.56 86 PRO A C 1
ATOM 663 O O . PRO A 1 86 ? 16.096 -12.450 -2.560 1.00 88.56 86 PRO A O 1
ATOM 666 N N . TRP A 1 87 ? 16.049 -12.402 -4.795 1.00 89.06 87 TRP A N 1
ATOM 667 C CA . TRP A 1 87 ? 14.881 -11.522 -4.906 1.00 89.06 87 TRP A CA 1
ATOM 668 C C . TRP A 1 87 ? 13.632 -12.081 -4.223 1.00 89.06 87 TRP A C 1
ATOM 670 O O . TRP A 1 87 ? 12.810 -11.315 -3.716 1.00 89.06 87 TRP A O 1
ATOM 680 N N . VAL A 1 88 ? 13.536 -13.408 -4.109 1.00 87.38 88 VAL A N 1
ATOM 681 C CA . VAL A 1 88 ? 12.491 -14.075 -3.324 1.00 87.38 88 VAL A CA 1
ATOM 682 C C . VAL A 1 88 ? 12.464 -13.587 -1.873 1.00 87.38 88 VAL A C 1
ATOM 684 O O . VAL A 1 88 ? 11.387 -13.329 -1.342 1.00 87.38 88 VAL A O 1
ATOM 687 N N . LEU A 1 89 ? 13.625 -13.365 -1.242 1.00 89.69 89 LEU A N 1
ATOM 688 C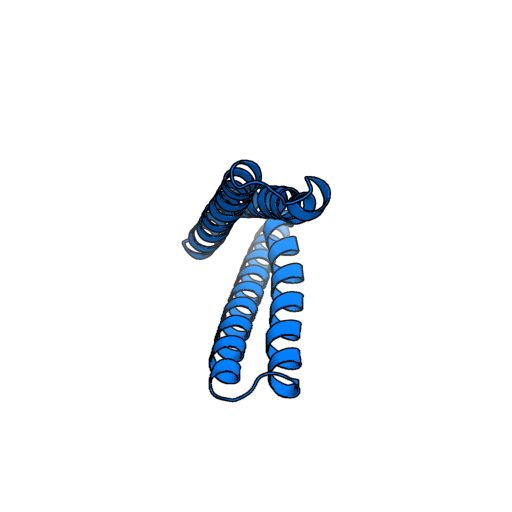 CA . LEU A 1 89 ? 13.703 -12.896 0.144 1.00 89.69 89 LEU A CA 1
ATOM 689 C C . LEU A 1 89 ? 13.159 -11.475 0.285 1.00 89.69 89 LEU A C 1
ATOM 691 O O . LEU A 1 89 ? 12.422 -11.188 1.226 1.00 89.69 89 LEU A O 1
ATOM 695 N N . VAL A 1 90 ? 13.485 -10.601 -0.668 1.00 89.88 90 VAL A N 1
ATOM 696 C CA . VAL A 1 90 ? 12.994 -9.218 -0.691 1.00 89.88 90 VAL A CA 1
ATOM 697 C C . VAL A 1 90 ? 11.471 -9.214 -0.775 1.00 89.88 90 VAL A C 1
ATOM 699 O O . VAL A 1 90 ? 10.807 -8.576 0.041 1.00 89.88 90 VAL A O 1
ATOM 702 N N . ASN A 1 91 ? 10.901 -9.992 -1.692 1.00 87.50 91 ASN A N 1
ATOM 703 C CA . ASN A 1 91 ? 9.454 -10.052 -1.862 1.00 87.50 91 ASN A CA 1
ATOM 704 C C . ASN A 1 91 ? 8.731 -10.694 -0.674 1.00 87.50 91 ASN A C 1
ATOM 706 O O . ASN A 1 91 ? 7.657 -10.225 -0.292 1.00 87.50 91 ASN A O 1
ATOM 710 N N . LEU A 1 92 ? 9.320 -11.723 -0.057 1.00 87.81 92 LEU A N 1
ATOM 711 C CA . LEU A 1 92 ? 8.792 -12.322 1.169 1.00 87.81 92 LEU A CA 1
ATOM 712 C C . LEU A 1 92 ? 8.777 -11.311 2.321 1.00 87.81 92 LEU A C 1
ATOM 714 O O . LEU A 1 92 ? 7.772 -11.209 3.027 1.00 87.81 92 LEU A O 1
ATOM 718 N N . LEU A 1 93 ? 9.845 -10.524 2.483 1.00 89.69 93 LEU A N 1
ATOM 719 C CA . LEU A 1 93 ? 9.911 -9.467 3.495 1.00 89.69 93 LEU A CA 1
ATOM 720 C C . LEU A 1 93 ? 8.865 -8.381 3.234 1.00 89.69 93 LEU A C 1
ATOM 722 O O . LEU A 1 93 ? 8.108 -8.035 4.143 1.00 89.69 93 LEU A O 1
ATOM 726 N N . TYR A 1 94 ? 8.763 -7.885 1.999 1.00 87.44 94 TYR A N 1
ATOM 727 C CA . TYR A 1 94 ? 7.749 -6.892 1.632 1.00 87.44 94 TYR A CA 1
ATOM 728 C C . TYR A 1 94 ? 6.329 -7.410 1.874 1.00 87.44 94 TYR A C 1
ATOM 730 O O . TYR A 1 94 ? 5.531 -6.740 2.537 1.00 87.44 94 TYR A O 1
ATOM 738 N N . GLY A 1 95 ? 6.023 -8.619 1.398 1.00 86.88 95 GLY A N 1
ATOM 739 C CA . GLY A 1 95 ? 4.729 -9.258 1.613 1.00 86.88 95 GLY A CA 1
ATOM 740 C C . GLY A 1 95 ? 4.422 -9.438 3.102 1.00 86.88 95 GLY A C 1
ATOM 741 O O . GLY A 1 95 ? 3.326 -9.089 3.547 1.00 86.88 95 GLY A O 1
ATOM 742 N N . GLY A 1 96 ? 5.394 -9.895 3.894 1.00 88.62 96 GLY A N 1
ATOM 743 C CA . GLY A 1 96 ? 5.253 -10.086 5.338 1.00 88.62 96 GLY A CA 1
ATOM 744 C C . GLY A 1 96 ? 4.997 -8.786 6.107 1.00 88.62 96 GLY A C 1
ATOM 745 O O . GLY A 1 96 ? 4.108 -8.739 6.962 1.00 88.62 96 GLY A O 1
ATOM 746 N N . VAL A 1 97 ? 5.707 -7.704 5.775 1.00 89.06 97 VAL A N 1
ATOM 747 C CA . VAL A 1 97 ? 5.508 -6.385 6.403 1.00 89.06 97 VAL A CA 1
ATOM 748 C C . VAL A 1 97 ? 4.099 -5.858 6.134 1.00 89.06 97 VAL A C 1
ATOM 750 O O . VAL A 1 97 ? 3.416 -5.414 7.063 1.00 89.06 97 VAL A O 1
ATOM 753 N N . VAL A 1 98 ? 3.630 -5.943 4.887 1.00 87.75 98 VAL A N 1
ATOM 754 C CA . VAL A 1 98 ? 2.282 -5.482 4.511 1.00 87.75 98 VAL A CA 1
ATOM 755 C C . VAL A 1 98 ? 1.196 -6.337 5.175 1.00 87.75 98 VAL A C 1
ATOM 757 O O . VAL A 1 98 ? 0.188 -5.800 5.654 1.00 87.75 98 VAL A O 1
ATOM 760 N N . PHE A 1 99 ? 1.426 -7.644 5.307 1.00 88.38 99 PHE A N 1
ATOM 761 C CA . PHE A 1 99 ? 0.517 -8.559 5.994 1.00 88.38 99 PHE A CA 1
ATOM 762 C C . PHE A 1 99 ? 0.391 -8.194 7.476 1.00 88.38 99 PHE A C 1
ATOM 764 O O . PHE A 1 99 ? -0.713 -8.051 8.013 1.00 88.38 99 PHE A O 1
ATOM 771 N N . TRP A 1 100 ? 1.527 -7.966 8.137 1.00 89.75 100 TRP A N 1
ATOM 772 C CA . TRP A 1 100 ? 1.559 -7.582 9.543 1.00 89.75 100 TRP A CA 1
ATOM 773 C C . TRP A 1 100 ? 0.900 -6.220 9.787 1.00 89.75 100 TRP A C 1
ATOM 775 O O . TRP A 1 100 ? 0.112 -6.073 10.730 1.00 89.75 100 TRP A O 1
ATOM 785 N N . ALA A 1 101 ? 1.160 -5.239 8.916 1.00 86.69 101 ALA A N 1
ATOM 786 C CA . ALA A 1 101 ? 0.517 -3.930 8.972 1.00 86.69 101 ALA A CA 1
ATOM 787 C C . ALA A 1 101 ? -1.010 -4.048 8.834 1.00 86.69 101 ALA A C 1
ATOM 789 O O . ALA A 1 101 ? -1.747 -3.445 9.619 1.00 86.69 101 ALA A O 1
ATOM 790 N N . SER A 1 102 ? -1.486 -4.882 7.907 1.00 88.50 102 SER A N 1
ATOM 791 C CA . SER A 1 102 ? -2.915 -5.165 7.715 1.00 88.50 102 SER A CA 1
ATOM 792 C C . SER A 1 102 ? -3.532 -5.778 8.977 1.00 88.50 102 SER A C 1
ATOM 794 O O . SER A 1 102 ? -4.525 -5.267 9.499 1.00 88.50 102 SER A O 1
ATOM 796 N N . ALA A 1 103 ? -2.897 -6.796 9.564 1.00 88.19 103 ALA A N 1
ATOM 797 C CA . ALA A 1 103 ? -3.356 -7.403 10.815 1.00 88.19 103 ALA A CA 1
ATOM 798 C C . ALA A 1 103 ? -3.393 -6.397 11.985 1.00 88.19 103 ALA A C 1
ATOM 800 O O . ALA A 1 103 ? -4.317 -6.407 12.807 1.00 88.19 103 ALA A O 1
ATOM 801 N N . ALA A 1 104 ? -2.413 -5.493 12.067 1.00 88.44 104 ALA A N 1
ATOM 802 C CA . ALA A 1 104 ? -2.388 -4.436 13.074 1.00 88.44 104 ALA A CA 1
ATOM 803 C C . ALA A 1 104 ? -3.542 -3.433 12.897 1.00 88.44 104 ALA A C 1
ATOM 805 O O . ALA A 1 104 ? -4.152 -3.024 13.895 1.00 88.44 104 ALA A O 1
ATOM 806 N N . VAL A 1 105 ? -3.884 -3.080 11.654 1.00 87.69 105 VAL A N 1
ATOM 807 C CA . VAL A 1 105 ? -5.035 -2.221 11.339 1.00 87.69 105 VAL A CA 1
ATOM 808 C C . VAL A 1 105 ? -6.352 -2.924 11.679 1.00 87.69 105 VAL A C 1
ATOM 810 O O . VAL A 1 105 ? -7.185 -2.309 12.345 1.00 87.69 105 VAL A O 1
ATOM 813 N N . VAL A 1 106 ? -6.518 -4.216 11.365 1.00 89.38 106 VAL A N 1
ATOM 814 C CA . VAL A 1 106 ? -7.700 -5.003 11.784 1.00 89.38 106 VAL A CA 1
ATOM 815 C C . VAL A 1 106 ? -7.874 -4.968 13.304 1.00 89.38 106 VAL A C 1
ATOM 817 O O . VAL A 1 106 ? -8.950 -4.629 13.801 1.00 89.38 106 VAL A O 1
ATOM 820 N N . ARG A 1 107 ? -6.808 -5.232 14.072 1.00 88.81 107 ARG A N 1
ATOM 821 C CA . ARG A 1 107 ? -6.856 -5.158 15.545 1.00 88.81 107 ARG A CA 1
ATOM 822 C C . ARG A 1 107 ? -7.231 -3.764 16.047 1.00 88.81 107 ARG A C 1
ATOM 824 O O . ARG A 1 107 ? -7.905 -3.634 17.069 1.00 88.81 107 ARG A O 1
ATOM 831 N N . ALA A 1 108 ? -6.779 -2.704 15.380 1.00 86.12 108 ALA A N 1
ATOM 832 C CA . ALA A 1 108 ? -7.157 -1.336 15.729 1.00 86.12 108 ALA A CA 1
ATOM 833 C C . ALA A 1 108 ? -8.636 -1.047 15.420 1.00 86.12 108 ALA A C 1
ATOM 835 O O . ALA A 1 108 ? -9.327 -0.456 16.253 1.00 86.12 108 ALA A O 1
ATOM 836 N N . LEU A 1 109 ? -9.138 -1.515 14.274 1.00 86.38 109 LEU A N 1
ATOM 837 C CA . LEU A 1 109 ? -10.543 -1.380 13.890 1.00 86.38 109 LEU A CA 1
ATOM 838 C C . LEU A 1 109 ? -11.460 -2.118 14.870 1.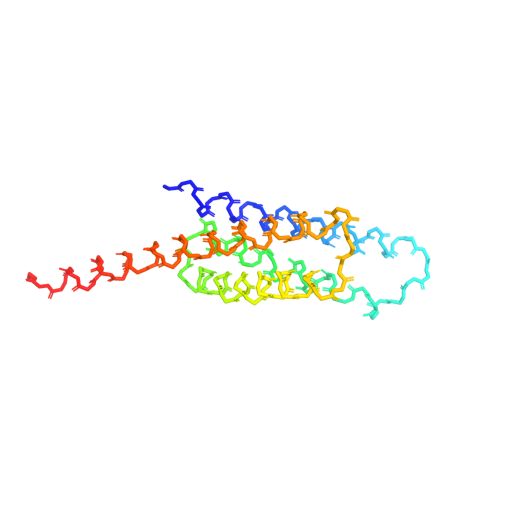00 86.38 109 LEU A C 1
ATOM 840 O O . LEU A 1 109 ? -12.386 -1.500 15.398 1.00 86.38 109 LEU A O 1
ATOM 844 N N . LEU A 1 110 ? -11.156 -3.379 15.197 1.00 87.38 110 LEU A N 1
ATOM 845 C CA . LEU A 1 110 ? -11.923 -4.185 16.155 1.00 87.38 110 LEU A CA 1
ATOM 846 C C . LEU A 1 110 ? -11.980 -3.539 17.544 1.00 87.38 110 LEU A C 1
ATOM 848 O O . LEU A 1 110 ? -13.053 -3.465 18.140 1.00 87.38 110 LEU A O 1
ATOM 852 N N . ARG A 1 111 ? -10.856 -3.003 18.042 1.00 86.88 111 ARG A N 1
ATOM 853 C CA . ARG A 1 111 ? -10.837 -2.242 19.304 1.00 86.88 111 ARG A CA 1
ATOM 854 C C . ARG A 1 111 ? -11.748 -1.017 19.242 1.00 86.88 111 ARG A C 1
ATOM 856 O O . ARG A 1 111 ? -12.490 -0.767 20.185 1.00 86.88 111 ARG A O 1
ATOM 863 N N . SER A 1 112 ? -11.745 -0.294 18.122 1.00 83.19 112 SER A N 1
ATOM 864 C CA . SER A 1 112 ? -12.617 0.872 17.940 1.00 83.19 112 SER A CA 1
ATOM 865 C C . SER A 1 112 ? -14.108 0.512 17.876 1.00 83.19 112 SER A C 1
ATOM 867 O O . SER A 1 112 ? -14.946 1.332 18.244 1.00 83.19 112 SER A O 1
ATOM 869 N N . LEU A 1 113 ? -14.448 -0.683 17.383 1.00 83.88 113 LEU A N 1
ATOM 870 C CA . LEU A 1 113 ? -15.825 -1.177 17.332 1.00 83.88 113 LEU A CA 1
ATOM 871 C C . LEU A 1 113 ? -16.291 -1.628 18.717 1.00 83.88 113 LEU A C 1
ATOM 873 O O . LEU A 1 113 ? -17.344 -1.181 19.162 1.00 83.88 113 LEU A O 1
ATOM 877 N N . ARG A 1 114 ? -15.472 -2.410 19.434 1.00 84.50 114 ARG A N 1
ATOM 878 C CA . ARG A 1 114 ? -15.752 -2.829 20.820 1.00 84.50 114 ARG A CA 1
ATOM 879 C C . ARG A 1 114 ? -15.963 -1.636 21.749 1.00 84.50 114 ARG A C 1
ATOM 881 O O . ARG A 1 114 ? -16.926 -1.626 22.502 1.00 84.50 114 ARG A O 1
ATOM 888 N N . ALA A 1 115 ? -15.124 -0.604 21.635 1.00 82.69 115 ALA A N 1
ATOM 889 C CA . ALA A 1 115 ? -15.276 0.621 22.417 1.00 82.69 115 ALA A CA 1
ATOM 890 C C . ALA A 1 115 ? -16.609 1.342 22.157 1.00 82.69 115 ALA A C 1
ATOM 892 O O . ALA A 1 115 ? -17.128 1.974 23.061 1.00 82.69 115 ALA A O 1
ATOM 893 N N . ARG A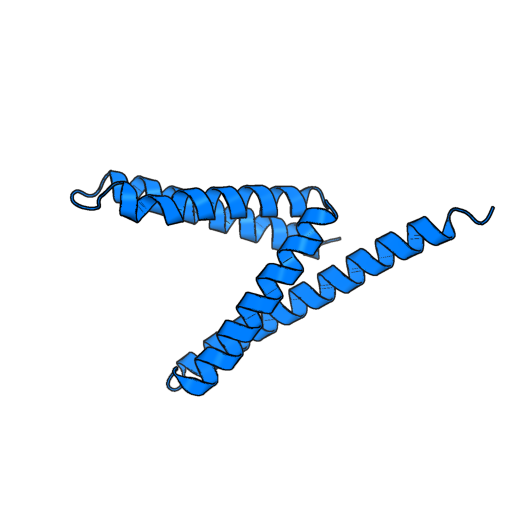 1 116 ? -17.187 1.251 20.951 1.00 76.69 116 ARG A N 1
ATOM 894 C CA . ARG A 1 116 ? -18.510 1.839 20.672 1.00 76.69 116 ARG A CA 1
ATOM 895 C C . ARG A 1 116 ? -19.662 0.944 21.116 1.00 76.69 116 ARG A C 1
ATOM 897 O O . ARG A 1 116 ? -20.673 1.467 21.555 1.00 76.69 116 ARG A O 1
ATOM 904 N N . ALA A 1 117 ? -19.503 -0.374 21.022 1.00 80.25 117 ALA A N 1
ATOM 905 C CA . ALA A 1 117 ? -20.507 -1.327 21.486 1.00 80.25 117 ALA A CA 1
ATOM 906 C C . ALA A 1 117 ? -20.645 -1.332 23.022 1.00 80.25 117 ALA A C 1
ATOM 908 O O . ALA A 1 117 ? -21.746 -1.490 23.531 1.00 80.25 117 ALA A O 1
ATOM 909 N N . GLY A 1 118 ? -19.550 -1.109 23.759 1.00 65.69 118 GLY A N 1
ATOM 910 C CA . GLY A 1 118 ? -19.558 -1.031 25.226 1.00 65.69 118 GLY A CA 1
ATOM 911 C C . GLY A 1 118 ? -20.072 0.291 25.813 1.00 65.69 118 GLY A C 1
ATOM 912 O O . GLY A 1 118 ? -20.327 0.353 27.006 1.00 65.69 118 GLY A O 1
ATOM 913 N N . VAL A 1 119 ? -20.248 1.340 25.001 1.00 56.84 119 VAL A N 1
ATOM 914 C CA . VAL A 1 119 ? -20.756 2.659 25.441 1.00 56.84 119 VAL A CA 1
ATOM 915 C C . VAL A 1 119 ? -22.298 2.714 25.449 1.00 56.84 119 VAL A C 1
ATOM 917 O O . VAL A 1 119 ? -22.874 3.722 25.827 1.00 56.84 119 VAL A O 1
ATOM 920 N N . GLY A 1 120 ? -22.981 1.623 25.080 1.00 47.22 120 GLY A N 1
ATOM 921 C CA . GLY A 1 120 ? -24.448 1.517 25.086 1.00 47.22 120 GLY A CA 1
ATOM 922 C C . GLY A 1 120 ? -25.059 0.754 26.270 1.00 47.22 120 GLY A C 1
ATOM 923 O O . GLY A 1 120 ? -26.198 0.321 26.151 1.00 47.22 120 GLY A O 1
ATOM 924 N N . LEU A 1 121 ? -24.315 0.523 27.359 1.00 50.56 121 LEU A N 1
ATOM 925 C CA . LEU A 1 121 ? -24.771 -0.244 28.537 1.00 50.56 121 LEU A CA 1
ATOM 926 C C . LEU A 1 121 ? -24.892 0.591 29.828 1.00 50.56 121 LEU A C 1
ATOM 928 O O . LEU A 1 121 ? -24.899 0.022 30.919 1.00 50.56 121 LEU A O 1
ATOM 932 N N . HIS A 1 122 ? -24.987 1.916 29.719 1.00 48.84 122 HIS A N 1
ATOM 933 C CA . HIS A 1 122 ? -25.252 2.808 30.851 1.00 48.84 122 HIS A CA 1
ATOM 934 C C . HIS A 1 122 ? -26.518 3.620 30.613 1.00 48.84 122 HIS A C 1
ATOM 936 O O . HIS A 1 122 ? -26.659 4.143 29.484 1.00 48.84 122 HIS A O 1
#